Protein AF-A0A0R2PLI0-F1 (afdb_monomer_lite)

Sequence (112 aa):
MKIKLLTLMVSTPFFINATEIICAGQGNQGELIAIELNYFEAKKEVQIDDMLYPIQIDNKFAIAWSNTADGVDFVNILSKINGSLQVIMNDEEGNQNLRASLQCVEAKKALF

Radius of gyration: 19.13 Å; chains: 1; bounding box: 37×24×76 Å

Secondary structure (DSSP, 8-state):
------------------EEEEEEEEETTS-EEEEEEEEETTTTEEEETTEEEEEEEESSSEEEEEEEETTEEEEEEEETTT-EEEEEEEPTT--EEEEEEEEEEEGGGS--

pLDDT: mean 87.64, std 15.96, range [39.91, 98.38]

Foldseek 3Di:
DDDDDDPPPPPDPPPQQWQKKWKWFAFPVRDIDIWIWTHRPVQCWIDTPNDIFHWPDDDPFWTWTWDDDPNWIWIWIATPPFRKIWIWTQDPVRDIDTGIIIHMDRPVPDPD

Structure (mmCIF, N/CA/C/O backbone):
data_AF-A0A0R2PLI0-F1
#
_entry.id   AF-A0A0R2PLI0-F1
#
loop_
_atom_site.group_PDB
_atom_site.id
_atom_site.type_symbol
_atom_site.label_atom_id
_atom_site.label_alt_id
_atom_site.label_comp_id
_atom_site.label_asym_id
_atom_site.label_entity_id
_atom_site.label_seq_id
_atom_site.pdbx_PDB_ins_code
_atom_site.Cartn_x
_atom_site.Cartn_y
_atom_site.Cartn_z
_atom_site.occupancy
_atom_site.B_iso_or_equiv
_atom_site.auth_seq_id
_atom_site.auth_comp_id
_atom_site.auth_asym_id
_atom_site.auth_atom_id
_atom_site.pdbx_PDB_model_num
ATOM 1 N N . MET A 1 1 ? 10.031 -8.496 59.798 1.00 40.56 1 MET A N 1
ATOM 2 C CA . MET A 1 1 ? 9.880 -9.044 58.432 1.00 40.56 1 MET A CA 1
ATOM 3 C C . MET A 1 1 ? 9.171 -7.982 57.591 1.00 40.56 1 MET A C 1
ATOM 5 O O . MET A 1 1 ? 8.051 -7.633 57.933 1.00 40.56 1 MET A O 1
ATOM 9 N N . LYS A 1 2 ? 9.843 -7.346 56.618 1.00 39.91 2 LYS A N 1
ATOM 10 C CA . LYS A 1 2 ? 9.262 -6.244 55.823 1.00 39.91 2 LYS A CA 1
ATOM 11 C C . LYS A 1 2 ? 8.558 -6.827 54.594 1.00 39.91 2 LYS A C 1
ATOM 13 O O . LYS A 1 2 ? 9.224 -7.396 53.736 1.00 39.91 2 LYS A O 1
ATOM 18 N N . ILE A 1 3 ? 7.236 -6.694 54.525 1.00 51.78 3 ILE A N 1
ATOM 19 C CA . ILE A 1 3 ? 6.438 -7.078 53.355 1.00 51.78 3 ILE A CA 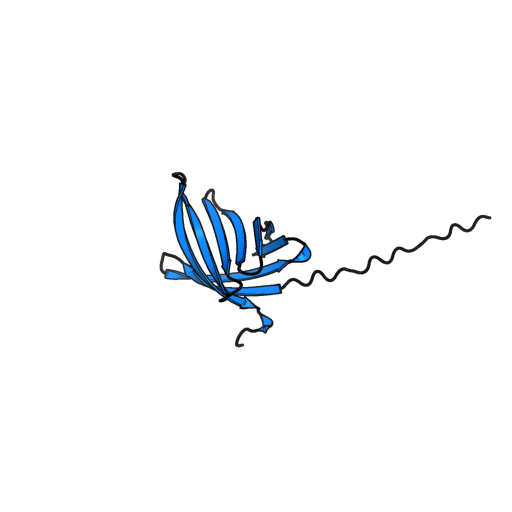1
ATOM 20 C C . ILE A 1 3 ? 6.671 -6.007 52.284 1.00 51.78 3 ILE A C 1
ATOM 22 O O . ILE A 1 3 ? 6.247 -4.863 52.440 1.00 51.78 3 ILE A O 1
ATOM 26 N N . LYS A 1 4 ? 7.412 -6.353 51.226 1.00 46.78 4 LYS A N 1
ATOM 27 C CA . LYS A 1 4 ? 7.509 -5.525 50.021 1.00 46.78 4 LYS A CA 1
ATOM 28 C C . LYS A 1 4 ? 6.207 -5.695 49.241 1.00 46.78 4 LYS A C 1
ATOM 30 O O . LYS A 1 4 ? 5.925 -6.780 48.746 1.00 46.78 4 LYS A O 1
ATOM 35 N N . LEU A 1 5 ? 5.424 -4.623 49.171 1.00 50.75 5 LEU A N 1
ATOM 36 C CA . LEU A 1 5 ? 4.236 -4.529 48.334 1.00 50.75 5 LEU A CA 1
ATOM 37 C C . LEU A 1 5 ? 4.700 -4.513 46.868 1.00 50.75 5 LEU A C 1
ATOM 39 O O . LEU A 1 5 ? 5.322 -3.551 46.421 1.00 50.75 5 LEU A O 1
ATOM 43 N N . LEU A 1 6 ? 4.487 -5.618 46.156 1.00 51.06 6 LEU A N 1
ATOM 44 C CA . LEU A 1 6 ? 4.784 -5.726 44.733 1.00 51.06 6 LEU A CA 1
ATOM 45 C C . LEU A 1 6 ? 3.598 -5.122 43.972 1.00 51.06 6 LEU A C 1
ATOM 47 O O . LEU A 1 6 ? 2.550 -5.750 43.844 1.00 51.06 6 LEU A O 1
ATOM 51 N N . THR A 1 7 ? 3.732 -3.874 43.529 1.00 60.25 7 THR A N 1
ATOM 52 C CA . THR A 1 7 ? 2.724 -3.218 42.692 1.00 60.25 7 THR A CA 1
ATOM 53 C C . THR A 1 7 ? 2.704 -3.904 41.329 1.00 60.25 7 THR A C 1
ATOM 55 O O . THR A 1 7 ? 3.614 -3.723 40.522 1.00 60.25 7 THR A O 1
ATOM 58 N N . LEU A 1 8 ? 1.682 -4.723 41.086 1.00 46.94 8 LEU A N 1
ATOM 59 C CA . LEU A 1 8 ? 1.429 -5.344 39.792 1.00 46.94 8 LEU A CA 1
ATOM 60 C C . LEU A 1 8 ? 0.941 -4.245 38.833 1.00 46.94 8 LEU A C 1
ATOM 62 O O . LEU A 1 8 ? -0.217 -3.833 38.892 1.00 46.94 8 LEU A O 1
ATOM 66 N N . MET A 1 9 ? 1.827 -3.722 37.983 1.00 55.75 9 MET A N 1
ATOM 67 C CA . MET A 1 9 ? 1.401 -2.914 36.839 1.00 55.75 9 MET A CA 1
ATOM 68 C C . MET A 1 9 ? 0.696 -3.849 35.861 1.00 55.75 9 MET A C 1
ATOM 70 O O . MET A 1 9 ? 1.335 -4.576 35.104 1.00 55.75 9 MET A O 1
ATOM 74 N N . VAL A 1 10 ? -0.633 -3.857 35.909 1.00 55.12 10 VAL A N 1
ATOM 75 C CA . VAL A 1 10 ? -1.454 -4.428 34.845 1.00 55.12 10 VAL A CA 1
ATOM 76 C C . VAL A 1 10 ? -1.281 -3.505 33.645 1.00 55.12 10 VAL A C 1
ATOM 78 O O . VAL A 1 10 ? -1.921 -2.461 33.550 1.00 55.12 10 VAL A O 1
ATOM 81 N N . SER A 1 11 ? -0.355 -3.857 32.754 1.00 53.66 11 SER A N 1
ATOM 82 C CA . SER A 1 11 ? -0.325 -3.306 31.407 1.00 53.66 11 SER A CA 1
ATOM 83 C C . SER A 1 11 ? -1.636 -3.711 30.748 1.00 53.66 11 SER A C 1
ATOM 85 O O . SER A 1 11 ? -1.835 -4.885 30.425 1.00 53.66 11 SER A O 1
ATOM 87 N N . THR A 1 12 ? -2.566 -2.773 30.599 1.00 55.66 12 THR A N 1
ATOM 88 C CA . THR A 1 12 ? -3.695 -2.990 29.703 1.00 55.66 12 THR A CA 1
ATOM 89 C C . THR A 1 12 ? -3.108 -3.315 28.331 1.00 55.66 12 THR A C 1
ATOM 91 O O . THR A 1 12 ? -2.248 -2.565 27.855 1.00 55.66 12 THR A O 1
ATOM 94 N N . PRO A 1 13 ? -3.493 -4.431 27.688 1.00 50.81 13 PRO A N 1
ATOM 95 C CA . PRO A 1 13 ? -3.177 -4.595 26.286 1.00 50.81 13 PRO A CA 1
ATOM 96 C C . PRO A 1 13 ? -3.896 -3.443 25.591 1.00 50.81 13 PRO A C 1
ATOM 98 O O . PRO A 1 13 ? -5.125 -3.414 25.521 1.00 50.81 13 PRO A O 1
ATOM 101 N N . PHE A 1 14 ? -3.145 -2.435 25.148 1.00 49.69 14 PHE A N 1
ATOM 102 C CA . PHE A 1 14 ? -3.629 -1.580 24.083 1.00 49.69 14 PHE A CA 1
ATOM 103 C C . PHE A 1 14 ? -3.928 -2.550 22.948 1.00 49.69 14 PHE A C 1
ATOM 105 O O . PHE A 1 14 ? -3.013 -3.089 22.331 1.00 49.69 14 PHE A O 1
ATOM 112 N N . PHE A 1 15 ? -5.207 -2.859 22.747 1.00 47.50 15 PHE A N 1
ATOM 113 C CA . PHE A 1 15 ? -5.665 -3.503 21.535 1.00 47.50 15 PHE A CA 1
ATOM 114 C C . PHE A 1 15 ? -5.355 -2.499 20.434 1.00 47.50 15 PHE A C 1
ATOM 116 O O . PHE A 1 15 ? -6.099 -1.542 20.217 1.00 47.50 15 PHE A O 1
ATOM 123 N N . ILE A 1 16 ? -4.176 -2.634 19.831 1.00 60.59 16 ILE A N 1
ATOM 124 C CA . ILE A 1 16 ? -3.801 -1.866 18.657 1.00 60.59 16 ILE A CA 1
ATOM 125 C C . ILE A 1 16 ? -4.645 -2.466 17.542 1.00 60.59 16 ILE A C 1
ATOM 127 O O . ILE A 1 16 ? -4.220 -3.388 16.855 1.00 60.59 16 ILE A O 1
ATOM 131 N N . ASN A 1 17 ? -5.898 -2.022 17.466 1.00 81.31 17 ASN A N 1
ATOM 132 C CA . ASN A 1 17 ? -6.841 -2.486 16.468 1.00 81.31 17 ASN A CA 1
ATOM 133 C C . ASN A 1 17 ? -6.344 -1.969 15.121 1.00 81.31 17 ASN A C 1
ATOM 135 O O . ASN A 1 17 ? -6.480 -0.782 14.818 1.00 81.31 17 ASN A O 1
ATOM 139 N N . ALA A 1 18 ? -5.713 -2.853 14.353 1.00 91.44 18 ALA A N 1
ATOM 140 C CA . ALA A 1 18 ? -5.442 -2.595 12.954 1.00 91.44 18 ALA A CA 1
ATOM 141 C C . ALA A 1 18 ? -6.769 -2.380 12.227 1.00 91.44 18 ALA A C 1
ATOM 143 O O . ALA A 1 18 ? -7.765 -3.052 12.507 1.00 91.44 18 ALA A O 1
ATOM 144 N N . THR A 1 19 ? -6.781 -1.444 11.286 1.00 95.06 19 THR A N 1
ATOM 145 C CA . THR A 1 19 ? -7.835 -1.410 10.278 1.00 95.06 19 THR A CA 1
ATOM 146 C C . THR A 1 19 ? -7.387 -2.284 9.121 1.00 95.06 19 THR A C 1
ATOM 148 O O . THR A 1 19 ? -6.476 -1.907 8.386 1.00 95.06 19 THR A O 1
ATOM 151 N N . GLU A 1 20 ? -8.018 -3.444 8.990 1.00 95.94 20 GLU A N 1
ATOM 152 C CA . GLU A 1 20 ? -7.838 -4.337 7.851 1.00 95.94 20 GLU A CA 1
ATOM 153 C C . GLU A 1 20 ? -8.491 -3.719 6.610 1.00 95.94 20 GLU A C 1
ATOM 155 O O . GLU A 1 20 ? -9.661 -3.308 6.622 1.00 95.94 20 GLU A O 1
ATOM 160 N N . ILE A 1 21 ? -7.712 -3.608 5.546 1.00 96.81 21 ILE A N 1
ATOM 161 C CA . ILE A 1 21 ? -8.090 -3.001 4.279 1.00 96.81 21 ILE A CA 1
ATOM 162 C C . ILE A 1 21 ? -7.700 -3.986 3.185 1.00 96.81 21 ILE A C 1
ATOM 164 O O . ILE A 1 21 ? -6.559 -4.427 3.103 1.00 96.81 21 ILE A O 1
ATOM 168 N N . ILE A 1 22 ? -8.650 -4.296 2.315 1.00 97.00 22 ILE A N 1
ATOM 169 C CA . ILE A 1 22 ? -8.417 -5.127 1.139 1.00 97.00 22 ILE A CA 1
ATOM 170 C C . ILE A 1 22 ? -8.398 -4.231 -0.090 1.00 97.00 22 ILE A C 1
ATOM 172 O O . ILE A 1 22 ? -9.231 -3.332 -0.226 1.00 97.00 22 ILE A O 1
ATOM 176 N N . CYS A 1 23 ? -7.445 -4.468 -0.981 1.00 97.31 23 CYS A N 1
ATOM 177 C CA . CYS A 1 23 ? -7.265 -3.712 -2.209 1.00 97.31 23 CYS A CA 1
ATOM 178 C C . CYS A 1 23 ? -7.214 -4.657 -3.402 1.00 97.31 23 CYS A C 1
ATOM 180 O O . CYS A 1 23 ? -6.527 -5.675 -3.358 1.00 97.31 23 CYS A O 1
ATOM 182 N N . ALA A 1 24 ? -7.883 -4.291 -4.493 1.00 97.38 24 ALA A N 1
ATOM 183 C CA . ALA A 1 24 ? -7.789 -5.010 -5.758 1.00 97.38 24 ALA A CA 1
ATOM 184 C C . ALA A 1 24 ? -7.801 -4.048 -6.948 1.00 97.38 24 ALA A C 1
ATOM 186 O O . ALA A 1 24 ? -8.430 -2.991 -6.907 1.00 97.38 24 ALA A O 1
ATOM 187 N N . GLY A 1 25 ? -7.113 -4.409 -8.024 1.00 97.06 25 GLY A N 1
ATOM 188 C CA . GLY A 1 25 ? -7.048 -3.604 -9.238 1.00 97.06 25 GLY A CA 1
ATOM 189 C C . GLY A 1 25 ? -6.073 -4.180 -10.248 1.00 97.06 25 GLY A C 1
ATOM 190 O O . GLY A 1 25 ? -5.856 -5.389 -10.280 1.00 97.06 25 GLY A O 1
ATOM 191 N N . GLN A 1 26 ? -5.505 -3.320 -11.087 1.00 96.50 26 GLN A N 1
ATOM 192 C CA . GLN A 1 26 ? -4.613 -3.750 -12.161 1.00 96.50 26 GLN A CA 1
ATOM 193 C C . GLN A 1 26 ? -3.241 -3.099 -12.050 1.00 96.50 26 GLN A C 1
ATOM 195 O O . GLN A 1 26 ? -3.106 -1.922 -11.695 1.00 96.50 26 GLN A O 1
ATOM 200 N N . GLY A 1 27 ? -2.226 -3.888 -12.386 1.00 95.12 27 GLY A N 1
ATOM 201 C CA . GLY A 1 27 ? -0.903 -3.388 -12.703 1.00 95.12 27 GLY A CA 1
ATOM 202 C C . GLY A 1 27 ? -0.861 -2.746 -14.088 1.00 95.12 27 GLY A C 1
ATOM 203 O O . GLY A 1 27 ? -1.785 -2.849 -14.896 1.00 95.12 27 GLY A O 1
ATOM 204 N N . ASN A 1 28 ? 0.242 -2.070 -14.374 1.00 90.62 28 ASN A N 1
ATOM 205 C CA . ASN A 1 28 ? 0.481 -1.404 -15.649 1.00 90.62 28 ASN A CA 1
ATOM 206 C C . ASN A 1 28 ? 0.622 -2.361 -16.849 1.00 90.62 28 ASN A C 1
ATOM 208 O O . ASN A 1 28 ? 0.586 -1.890 -17.984 1.00 90.62 28 ASN A O 1
ATOM 212 N N . GLN A 1 29 ? 0.742 -3.676 -16.628 1.00 91.31 29 GLN A N 1
ATOM 213 C CA . GLN A 1 29 ? 0.720 -4.697 -17.682 1.00 91.31 29 GLN A CA 1
ATOM 214 C C . GLN A 1 29 ? -0.645 -5.401 -17.789 1.00 91.31 29 GLN A C 1
ATOM 216 O O . GLN A 1 29 ? -0.795 -6.348 -18.561 1.00 91.31 29 GLN A O 1
ATOM 221 N N . GLY A 1 30 ? -1.657 -4.927 -17.054 1.00 91.38 30 GLY A N 1
ATOM 222 C CA . GLY A 1 30 ? -3.007 -5.494 -17.040 1.00 91.38 30 GLY A CA 1
ATOM 223 C C . GLY A 1 30 ? -3.156 -6.728 -16.149 1.00 91.38 30 GLY A C 1
ATOM 224 O O . GLY A 1 30 ? -4.223 -7.342 -16.129 1.00 91.38 30 GLY A O 1
ATOM 225 N N . GLU A 1 31 ? -2.118 -7.103 -15.402 1.00 95.62 31 GLU A N 1
ATOM 226 C CA . GLU A 1 31 ? -2.192 -8.169 -14.415 1.00 95.62 31 GLU A CA 1
ATOM 227 C C . GLU A 1 31 ? -3.076 -7.760 -13.231 1.00 95.62 31 GLU A C 1
ATOM 229 O O . GLU A 1 31 ? -3.042 -6.615 -12.772 1.00 95.62 31 GLU A O 1
ATOM 234 N N . LEU A 1 32 ? -3.881 -8.700 -12.731 1.00 96.69 32 LEU A N 1
ATOM 235 C CA . LEU A 1 32 ? -4.685 -8.485 -11.532 1.00 96.69 32 LEU A CA 1
ATOM 236 C C . LEU A 1 32 ? -3.764 -8.453 -10.310 1.00 96.69 32 LEU A C 1
ATOM 238 O O . LEU A 1 32 ? -2.984 -9.378 -10.093 1.00 96.69 32 LEU A O 1
ATOM 242 N N . ILE A 1 33 ? -3.908 -7.416 -9.492 1.00 96.44 33 ILE A N 1
ATOM 243 C CA . ILE A 1 33 ? -3.207 -7.276 -8.218 1.00 96.44 33 ILE A CA 1
ATOM 244 C C . ILE A 1 33 ? -4.256 -7.239 -7.114 1.00 96.44 33 ILE A C 1
ATOM 246 O O . ILE A 1 33 ? -5.212 -6.464 -7.189 1.00 96.44 33 ILE A O 1
ATOM 250 N N . ALA A 1 34 ? -4.061 -8.068 -6.093 1.00 95.81 34 ALA A N 1
ATOM 251 C CA . ALA A 1 34 ? -4.853 -8.079 -4.874 1.00 95.81 34 ALA A CA 1
ATOM 252 C C . ALA A 1 34 ? -3.905 -8.113 -3.677 1.00 95.81 34 ALA A C 1
ATOM 254 O O . ALA A 1 34 ? -2.989 -8.933 -3.653 1.00 95.81 34 ALA A O 1
ATOM 255 N N . ILE A 1 35 ? -4.112 -7.213 -2.720 1.00 95.31 35 ILE A N 1
ATOM 256 C CA . ILE A 1 35 ? -3.309 -7.127 -1.499 1.00 95.31 35 ILE A CA 1
ATOM 257 C C . ILE A 1 35 ? -4.219 -6.898 -0.295 1.00 95.31 35 ILE A C 1
ATOM 259 O O . ILE A 1 35 ? -5.229 -6.194 -0.387 1.00 95.31 35 ILE A O 1
ATOM 263 N N . GLU A 1 36 ? -3.831 -7.470 0.836 1.00 96.31 36 GLU A N 1
ATOM 264 C CA . GLU A 1 36 ? -4.386 -7.153 2.147 1.00 96.31 36 GLU A CA 1
ATOM 265 C C . GLU A 1 36 ? -3.386 -6.267 2.887 1.00 96.31 36 GLU A C 1
ATOM 267 O O . GLU A 1 36 ? -2.179 -6.512 2.861 1.00 96.31 36 GLU A O 1
ATOM 272 N N . LEU A 1 37 ? -3.885 -5.213 3.524 1.00 95.88 37 LEU A N 1
ATOM 273 C CA . LEU A 1 37 ? -3.069 -4.325 4.329 1.00 95.88 37 LEU A CA 1
ATOM 274 C C . LEU A 1 37 ? -3.718 -4.063 5.682 1.00 95.88 37 LEU A C 1
ATOM 276 O O . LEU A 1 37 ? -4.917 -3.815 5.794 1.00 95.88 37 LEU A O 1
ATOM 280 N N . ASN A 1 38 ? -2.892 -4.069 6.719 1.00 96.94 38 ASN A N 1
ATOM 281 C CA . ASN A 1 38 ? -3.296 -3.754 8.079 1.00 96.94 38 ASN A CA 1
ATOM 282 C C . ASN A 1 38 ? -2.742 -2.378 8.452 1.00 96.94 38 ASN A C 1
ATOM 284 O O . ASN A 1 38 ? -1.532 -2.192 8.588 1.00 96.94 38 ASN A O 1
ATOM 288 N N . TYR A 1 39 ? -3.625 -1.390 8.599 1.00 96.38 39 TYR A N 1
ATOM 289 C CA . TYR A 1 39 ? -3.250 -0.026 8.972 1.00 96.38 39 TYR A CA 1
ATOM 290 C C . TYR A 1 39 ? -3.280 0.163 10.492 1.00 96.38 39 TYR A C 1
ATOM 292 O O . TYR A 1 39 ? -4.333 0.063 11.128 1.00 96.38 39 TYR A O 1
ATOM 300 N N . PHE A 1 40 ? -2.129 0.501 11.073 1.00 95.94 40 PHE A N 1
ATOM 301 C CA . PHE A 1 40 ? -1.956 0.763 12.500 1.00 95.94 40 PHE A CA 1
ATOM 302 C C . PHE A 1 40 ? -1.807 2.269 12.759 1.00 95.94 40 PHE A C 1
ATOM 304 O O . PHE A 1 40 ? -0.696 2.789 12.888 1.00 95.94 40 PHE A O 1
ATOM 311 N N . GLU A 1 41 ? -2.926 2.986 12.895 1.00 92.56 41 GLU A N 1
ATOM 312 C CA . GLU A 1 41 ? -2.937 4.453 13.055 1.00 92.56 41 GLU A CA 1
ATOM 313 C C . GLU A 1 41 ? -2.071 4.961 14.218 1.00 92.56 41 GLU A C 1
ATOM 315 O O . GLU A 1 41 ? -1.379 5.974 14.082 1.00 92.56 41 GLU A O 1
ATOM 320 N N . ALA A 1 42 ? -2.095 4.261 15.356 1.00 92.06 42 ALA A N 1
ATOM 321 C CA . ALA A 1 42 ? -1.337 4.641 16.54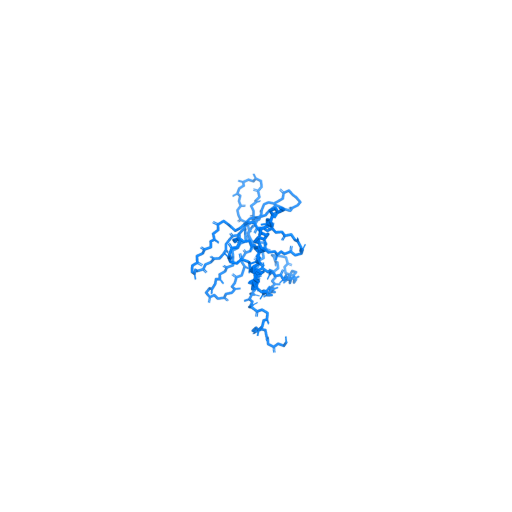7 1.00 92.06 42 ALA A CA 1
ATOM 322 C C . ALA A 1 42 ? 0.177 4.440 16.377 1.00 92.06 42 ALA A C 1
ATOM 324 O O . ALA A 1 42 ? 0.958 5.185 16.963 1.00 92.06 42 ALA A O 1
ATOM 325 N N . LYS A 1 43 ? 0.586 3.445 15.579 1.00 93.25 43 LYS A N 1
ATOM 326 C CA . LYS A 1 43 ? 1.999 3.154 15.305 1.00 93.25 43 LYS A CA 1
ATOM 327 C C . LYS A 1 43 ? 2.544 3.909 14.095 1.00 93.25 43 LYS A C 1
ATOM 329 O O . LYS A 1 43 ? 3.754 3.999 13.952 1.00 93.25 43 LYS A O 1
ATOM 334 N N . LYS A 1 44 ? 1.662 4.461 13.252 1.00 95.31 44 LYS A N 1
ATOM 335 C CA . LYS A 1 44 ? 2.016 5.032 11.944 1.00 95.31 44 LYS A CA 1
ATOM 336 C C . LYS A 1 44 ? 2.722 4.005 11.056 1.00 95.31 44 LYS A C 1
ATOM 338 O O . LYS A 1 44 ? 3.743 4.289 10.441 1.00 95.31 44 LYS A O 1
ATOM 343 N N . GLU A 1 45 ? 2.132 2.816 10.982 1.00 96.56 45 GLU A N 1
ATOM 344 C CA . GLU A 1 45 ? 2.636 1.688 10.197 1.00 96.56 45 GLU A CA 1
ATOM 345 C C . GLU A 1 45 ? 1.521 1.089 9.332 1.00 96.56 45 GLU A C 1
ATOM 347 O O . GLU A 1 45 ? 0.348 1.079 9.723 1.00 96.56 45 GLU A O 1
ATOM 352 N N . VAL A 1 46 ? 1.901 0.569 8.168 1.00 96.94 46 VAL A N 1
ATOM 353 C CA . VAL A 1 46 ? 1.087 -0.344 7.358 1.00 96.94 46 VAL A CA 1
ATOM 354 C C . VAL A 1 46 ? 1.790 -1.694 7.339 1.00 96.94 46 VAL A C 1
ATOM 356 O O . VAL A 1 46 ? 2.997 -1.743 7.127 1.00 96.94 46 VAL A O 1
ATOM 359 N N . GLN A 1 47 ? 1.057 -2.780 7.553 1.00 96.44 47 GLN A N 1
ATOM 360 C CA . GLN A 1 47 ? 1.573 -4.137 7.387 1.00 96.44 47 GLN A CA 1
ATOM 361 C C . GLN A 1 47 ? 1.004 -4.764 6.119 1.00 96.44 47 GLN A C 1
ATOM 363 O O . GLN A 1 47 ? -0.203 -4.682 5.902 1.00 96.44 47 GLN A O 1
ATOM 368 N N . ILE A 1 48 ? 1.861 -5.390 5.316 1.00 94.94 48 ILE A N 1
ATOM 369 C CA . ILE A 1 48 ? 1.511 -6.143 4.101 1.00 94.94 48 ILE A CA 1
ATOM 370 C C . ILE A 1 48 ? 2.379 -7.401 4.107 1.00 94.94 48 ILE A C 1
ATOM 372 O O . ILE A 1 48 ? 3.581 -7.282 4.332 1.00 94.94 48 ILE A O 1
ATOM 376 N N . ASP A 1 49 ? 1.790 -8.583 3.907 1.00 91.31 49 ASP A N 1
ATOM 377 C CA . ASP A 1 49 ? 2.502 -9.875 3.890 1.00 91.31 49 ASP A CA 1
ATOM 378 C C . ASP A 1 49 ? 3.497 -10.043 5.060 1.00 91.31 49 ASP A C 1
ATOM 380 O O . ASP A 1 49 ? 4.676 -10.341 4.878 1.00 91.31 49 ASP A O 1
ATOM 384 N N . ASP A 1 50 ? 3.031 -9.770 6.283 1.00 89.31 50 ASP A N 1
ATOM 385 C CA . ASP A 1 50 ? 3.815 -9.791 7.529 1.00 89.31 50 ASP A CA 1
ATOM 386 C C . ASP A 1 50 ? 4.977 -8.785 7.645 1.00 89.31 50 ASP A C 1
ATOM 388 O O . ASP A 1 50 ? 5.635 -8.712 8.686 1.00 89.31 50 ASP A O 1
ATOM 392 N N . MET A 1 51 ? 5.187 -7.934 6.642 1.00 93.75 51 MET A N 1
ATOM 393 C CA . MET A 1 51 ? 6.182 -6.864 6.671 1.00 93.75 51 MET A CA 1
ATOM 394 C C . MET A 1 51 ? 5.564 -5.538 7.105 1.00 93.75 51 MET A C 1
ATOM 396 O O . MET A 1 51 ? 4.498 -5.155 6.632 1.00 93.75 51 MET A O 1
ATOM 400 N N . LEU A 1 52 ? 6.255 -4.818 7.992 1.00 95.62 52 LEU A N 1
ATOM 401 C CA . LEU A 1 52 ? 5.845 -3.501 8.481 1.00 95.62 52 LEU A CA 1
ATOM 402 C C . LEU A 1 52 ? 6.547 -2.386 7.706 1.00 95.62 52 LEU A C 1
ATOM 404 O O . LEU A 1 52 ? 7.774 -2.350 7.617 1.00 95.62 52 LEU A O 1
ATOM 408 N N . TYR A 1 53 ? 5.755 -1.436 7.224 1.00 96.81 53 TYR A N 1
ATOM 409 C CA . TYR A 1 53 ? 6.208 -0.255 6.507 1.00 96.81 53 TYR A CA 1
ATOM 410 C C . TYR A 1 53 ? 5.879 1.007 7.307 1.00 96.81 53 TYR A C 1
ATOM 412 O O . TYR A 1 53 ? 4.705 1.250 7.615 1.00 96.81 53 TYR A O 1
ATOM 420 N N . PRO A 1 54 ? 6.881 1.838 7.641 1.00 97.44 54 PRO A N 1
ATOM 421 C CA . PRO A 1 54 ? 6.638 3.106 8.309 1.00 97.44 54 PRO A CA 1
ATOM 422 C C . PRO A 1 54 ? 5.932 4.073 7.354 1.00 97.44 54 PRO A C 1
ATOM 424 O O . PRO A 1 54 ? 6.317 4.228 6.194 1.00 97.44 54 PRO A O 1
ATOM 427 N N . ILE A 1 55 ? 4.910 4.755 7.858 1.00 97.75 55 ILE A N 1
ATOM 428 C CA . ILE A 1 55 ? 4.146 5.749 7.107 1.00 97.75 55 ILE A CA 1
ATOM 429 C C . ILE A 1 55 ? 4.890 7.088 7.135 1.00 97.75 55 ILE A C 1
ATOM 431 O O . ILE A 1 55 ? 5.197 7.603 8.211 1.00 97.75 55 ILE A O 1
ATOM 435 N N . GLN A 1 56 ? 5.133 7.691 5.967 1.00 97.12 56 GLN A N 1
ATOM 436 C CA . GLN A 1 56 ? 5.708 9.042 5.881 1.00 97.12 56 GLN A CA 1
ATOM 437 C C . GLN A 1 56 ? 4.636 10.139 5.889 1.00 97.12 56 GLN A C 1
ATOM 439 O O . GLN A 1 56 ? 4.885 11.232 6.396 1.00 97.12 56 GLN A O 1
ATOM 444 N N . ILE A 1 57 ? 3.441 9.871 5.352 1.00 96.81 57 ILE A N 1
ATOM 445 C CA . ILE A 1 57 ? 2.318 10.820 5.358 1.00 96.81 57 ILE A CA 1
ATOM 446 C C . ILE A 1 57 ? 1.092 10.140 5.944 1.00 96.81 57 ILE A C 1
ATOM 448 O O . ILE A 1 57 ? 0.641 9.130 5.421 1.00 96.81 57 ILE A O 1
ATOM 452 N N . ASP A 1 58 ? 0.508 10.735 6.980 1.00 96.94 58 ASP A N 1
ATOM 453 C CA . ASP A 1 58 ? -0.787 10.328 7.518 1.00 96.94 58 ASP A CA 1
ATOM 454 C C . ASP A 1 58 ? -1.606 11.572 7.857 1.00 96.94 58 ASP A C 1
ATOM 456 O O . ASP A 1 58 ? -1.341 12.269 8.838 1.00 96.94 58 ASP A O 1
ATOM 460 N N . ASN A 1 59 ? -2.582 11.893 7.014 1.00 96.12 59 ASN A N 1
ATOM 461 C CA . ASN A 1 59 ? -3.478 13.020 7.241 1.00 96.12 59 ASN A CA 1
ATOM 462 C C . ASN A 1 59 ? -4.932 12.633 6.936 1.00 96.12 59 ASN A C 1
ATOM 464 O O . ASN A 1 59 ? -5.257 11.473 6.681 1.00 96.12 59 ASN A O 1
ATOM 468 N N . LYS A 1 60 ? -5.845 13.609 6.990 1.00 96.38 60 LYS A N 1
ATOM 469 C CA . LYS A 1 60 ? -7.277 13.371 6.743 1.00 96.38 60 LYS A CA 1
ATOM 470 C C . LYS A 1 60 ? -7.614 12.933 5.311 1.00 96.38 60 LYS A C 1
ATOM 472 O O . LYS A 1 60 ? -8.728 12.485 5.075 1.00 96.38 60 LYS A O 1
ATOM 477 N N . PHE A 1 61 ? -6.696 13.097 4.363 1.00 96.94 61 PHE A N 1
ATOM 478 C CA . PHE A 1 61 ? -6.922 12.841 2.942 1.00 96.94 61 PHE A CA 1
ATOM 479 C C . PHE A 1 61 ? -6.206 11.592 2.442 1.00 96.94 61 PHE A C 1
ATOM 481 O O . PHE A 1 61 ? -6.744 10.906 1.577 1.00 96.94 61 PHE A O 1
ATOM 488 N N . ALA A 1 62 ? -5.012 11.297 2.957 1.00 97.56 62 ALA A N 1
ATOM 489 C CA . ALA A 1 62 ? -4.185 10.218 2.438 1.00 97.56 62 ALA A CA 1
ATOM 490 C C . ALA A 1 62 ? -3.257 9.603 3.491 1.00 97.56 62 ALA A C 1
ATOM 492 O O . ALA A 1 62 ? -2.906 10.240 4.491 1.00 97.56 62 ALA A O 1
ATOM 493 N N . ILE A 1 63 ? -2.85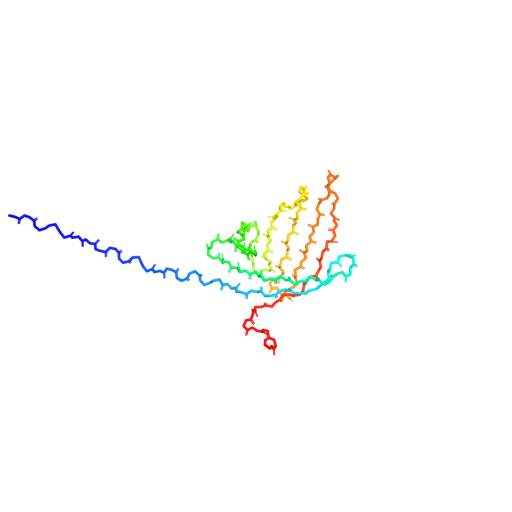3 8.367 3.202 1.00 97.94 63 ILE A N 1
ATOM 494 C CA . ILE A 1 63 ? -1.722 7.664 3.803 1.00 97.94 63 ILE A CA 1
ATOM 495 C C . ILE A 1 63 ? -0.689 7.450 2.698 1.00 97.94 63 ILE A C 1
ATOM 497 O O . ILE A 1 63 ? -1.067 7.039 1.601 1.00 97.94 63 ILE A O 1
ATOM 501 N N . ALA A 1 64 ? 0.589 7.705 2.971 1.00 98.12 64 ALA A N 1
ATOM 502 C CA . ALA A 1 64 ? 1.661 7.343 2.055 1.00 98.12 64 ALA A CA 1
ATOM 503 C C . ALA A 1 64 ? 2.820 6.655 2.770 1.00 98.12 64 ALA A C 1
ATOM 505 O O . ALA A 1 64 ? 3.264 7.118 3.827 1.00 98.12 64 ALA A O 1
ATOM 506 N N . TRP A 1 65 ? 3.294 5.565 2.171 1.00 97.81 65 TRP A N 1
ATOM 507 C CA . TRP A 1 65 ? 4.486 4.845 2.598 1.00 97.81 65 TRP A CA 1
ATOM 508 C C . TRP A 1 65 ? 5.373 4.510 1.392 1.00 97.81 65 TRP A C 1
ATOM 510 O O . TRP A 1 65 ? 4.868 4.287 0.288 1.00 97.81 65 TRP A O 1
ATOM 520 N N . SER A 1 66 ? 6.679 4.418 1.607 1.00 96.12 66 SER A N 1
ATOM 521 C CA . SER A 1 66 ? 7.638 3.942 0.612 1.00 96.12 66 SER A CA 1
ATOM 522 C C . SER A 1 66 ? 8.223 2.590 1.000 1.00 96.12 66 SER A C 1
ATOM 524 O O . SER A 1 66 ? 8.381 2.287 2.185 1.00 96.12 66 SER A O 1
ATOM 526 N N . ASN A 1 67 ? 8.578 1.791 -0.001 1.00 94.25 67 ASN A N 1
ATOM 527 C CA . ASN A 1 67 ? 9.312 0.544 0.179 1.00 94.25 67 ASN A CA 1
ATOM 528 C C . ASN A 1 67 ? 10.236 0.278 -1.009 1.00 94.25 67 ASN A C 1
ATOM 530 O O . ASN A 1 67 ? 9.986 0.763 -2.108 1.00 94.25 67 ASN A O 1
ATOM 534 N N . THR A 1 68 ? 11.253 -0.549 -0.788 1.00 92.56 68 THR A N 1
ATOM 535 C CA . THR A 1 68 ? 12.134 -1.049 -1.846 1.00 92.56 68 THR A CA 1
ATOM 536 C C . THR A 1 68 ? 11.885 -2.543 -2.016 1.00 92.56 68 THR A C 1
ATOM 538 O O . THR A 1 68 ? 11.830 -3.274 -1.025 1.00 92.56 68 THR A O 1
ATOM 541 N N . ALA A 1 69 ? 11.727 -3.003 -3.252 1.00 87.56 69 ALA A N 1
ATOM 542 C CA . ALA A 1 69 ? 11.653 -4.423 -3.587 1.00 87.56 69 ALA A CA 1
ATOM 543 C C . ALA A 1 69 ? 12.483 -4.679 -4.845 1.00 87.56 69 ALA A C 1
ATOM 545 O O . ALA A 1 69 ? 12.395 -3.917 -5.801 1.00 87.56 69 ALA A O 1
ATOM 546 N N . ASP A 1 70 ? 13.329 -5.710 -4.816 1.00 87.06 70 ASP A N 1
ATOM 547 C CA . ASP A 1 70 ? 14.224 -6.074 -5.925 1.00 87.06 70 ASP A CA 1
ATOM 548 C C . ASP A 1 70 ? 15.076 -4.906 -6.464 1.00 87.06 70 ASP A C 1
ATOM 550 O O . ASP A 1 70 ? 15.349 -4.806 -7.656 1.00 87.06 70 ASP A O 1
ATOM 554 N N . GLY A 1 71 ? 15.502 -4.004 -5.570 1.00 85.44 71 GLY A N 1
ATOM 555 C CA . GLY A 1 71 ? 16.301 -2.823 -5.920 1.00 85.44 71 GLY A CA 1
ATOM 556 C C . GLY A 1 71 ? 15.504 -1.662 -6.523 1.00 85.44 71 GLY A C 1
ATOM 557 O O . GLY A 1 71 ? 16.101 -0.663 -6.906 1.00 85.44 71 GLY A O 1
ATOM 558 N N . VAL A 1 72 ? 14.176 -1.772 -6.584 1.00 88.19 72 VAL A N 1
ATOM 559 C CA . VAL A 1 72 ? 13.277 -0.748 -7.119 1.00 88.19 72 VAL A CA 1
ATOM 560 C C . VAL A 1 72 ? 12.537 -0.052 -5.982 1.00 88.19 72 VAL A C 1
ATOM 562 O O . VAL A 1 72 ? 11.974 -0.714 -5.106 1.00 88.19 72 VAL A O 1
ATOM 565 N N . ASP A 1 73 ? 12.509 1.280 -6.017 1.00 92.69 73 ASP A N 1
ATOM 566 C CA . ASP A 1 73 ? 11.809 2.096 -5.031 1.00 92.69 73 ASP A CA 1
ATOM 567 C C . ASP A 1 73 ? 10.362 2.366 -5.443 1.00 92.69 73 ASP A C 1
ATOM 569 O O . ASP A 1 73 ? 10.063 2.813 -6.555 1.00 92.69 73 ASP A O 1
ATOM 573 N N . PHE A 1 74 ? 9.461 2.155 -4.490 1.00 95.06 74 PHE A N 1
ATOM 574 C CA . PHE A 1 74 ? 8.035 2.376 -4.640 1.00 95.06 74 PHE A CA 1
ATOM 575 C C . PHE A 1 74 ? 7.543 3.433 -3.660 1.00 95.06 74 PHE A C 1
ATOM 577 O O . PHE A 1 74 ? 7.958 3.488 -2.500 1.00 95.06 74 PHE A O 1
ATOM 584 N N . VAL A 1 75 ? 6.607 4.251 -4.130 1.00 96.69 75 VAL A N 1
ATOM 585 C CA . VAL A 1 75 ? 5.805 5.169 -3.326 1.00 96.69 75 VAL A CA 1
ATOM 586 C C . VAL A 1 75 ? 4.352 4.745 -3.453 1.00 96.69 75 VAL A C 1
ATOM 588 O O . VAL A 1 75 ? 3.788 4.706 -4.546 1.00 96.69 75 VAL A O 1
ATOM 591 N N . ASN A 1 76 ? 3.736 4.448 -2.320 1.00 97.69 76 ASN A N 1
ATOM 592 C CA . ASN A 1 76 ? 2.365 3.982 -2.229 1.00 97.69 76 ASN A CA 1
ATOM 593 C C . ASN A 1 76 ? 1.515 5.093 -1.625 1.00 97.69 76 ASN A C 1
ATOM 595 O O . ASN A 1 76 ? 1.860 5.624 -0.571 1.00 97.69 76 ASN A O 1
ATOM 599 N N . ILE A 1 77 ? 0.414 5.455 -2.280 1.00 98.19 77 ILE A N 1
ATOM 600 C CA . ILE A 1 77 ? -0.469 6.538 -1.839 1.00 98.19 77 ILE A CA 1
ATOM 601 C C . ILE A 1 77 ? -1.899 6.013 -1.778 1.00 98.19 77 ILE A C 1
ATOM 603 O O . ILE A 1 77 ? -2.547 5.840 -2.810 1.00 98.19 77 ILE A O 1
ATOM 607 N N . LEU A 1 78 ? -2.398 5.792 -0.562 1.00 98.38 78 LEU A N 1
ATOM 608 C CA . LEU A 1 78 ? -3.781 5.416 -0.293 1.00 98.38 78 LEU A CA 1
ATOM 609 C C . LEU A 1 78 ? -4.613 6.662 0.022 1.00 98.38 78 LEU A C 1
ATOM 611 O O . LEU A 1 78 ? -4.411 7.330 1.036 1.00 98.38 78 LEU A O 1
ATOM 615 N N . SER A 1 79 ? -5.595 6.953 -0.823 1.00 98.19 79 SER A N 1
ATOM 616 C CA . SER A 1 79 ? -6.581 8.008 -0.596 1.00 98.19 79 SER A CA 1
ATOM 617 C C . SER A 1 79 ? -7.638 7.559 0.414 1.00 98.19 79 SER A C 1
ATOM 619 O O . SER A 1 79 ? -8.387 6.613 0.172 1.00 98.19 79 SER A O 1
ATOM 621 N N . LYS A 1 80 ? -7.775 8.298 1.520 1.00 96.50 80 LYS A N 1
ATOM 622 C CA . LYS A 1 80 ? -8.863 8.116 2.498 1.00 96.50 80 LYS A CA 1
ATOM 623 C C . LYS A 1 80 ? -10.212 8.639 1.987 1.00 96.50 80 LYS A C 1
ATOM 625 O O . LYS A 1 80 ? -11.234 8.397 2.619 1.00 96.50 80 LYS A O 1
ATOM 630 N N . ILE A 1 81 ? -10.224 9.377 0.871 1.00 96.44 81 ILE A N 1
ATOM 631 C CA . ILE A 1 81 ? -11.434 10.011 0.320 1.00 96.44 81 ILE A CA 1
ATOM 632 C C . ILE A 1 81 ? -12.262 9.003 -0.475 1.00 96.44 81 ILE A C 1
ATOM 634 O O . ILE A 1 81 ? -13.478 8.936 -0.327 1.00 96.44 81 ILE A O 1
ATOM 638 N N . ASN A 1 82 ? -11.600 8.248 -1.346 1.00 96.19 82 ASN A N 1
ATOM 639 C CA . ASN A 1 82 ? -12.251 7.355 -2.304 1.00 96.19 82 ASN A CA 1
ATOM 640 C C . ASN A 1 82 ? -11.697 5.927 -2.262 1.00 96.19 82 ASN A C 1
ATOM 642 O O . ASN A 1 82 ? -12.165 5.096 -3.027 1.00 96.19 82 ASN A O 1
ATOM 646 N N . GLY A 1 83 ? -10.710 5.637 -1.409 1.00 97.12 83 GLY A N 1
ATOM 647 C CA . GLY A 1 83 ? -10.104 4.314 -1.301 1.00 97.12 83 GLY A CA 1
ATOM 648 C C . GLY A 1 83 ? -9.158 3.954 -2.446 1.00 97.12 83 GLY A C 1
ATOM 649 O O . GLY A 1 83 ? -8.741 2.808 -2.521 1.00 97.12 83 GLY A O 1
ATOM 650 N N . SER A 1 84 ? -8.793 4.873 -3.345 1.00 98.19 84 SER A N 1
ATOM 651 C CA . SER A 1 84 ? -7.825 4.541 -4.395 1.00 98.19 84 SER A CA 1
ATOM 652 C C . SER A 1 84 ? -6.415 4.421 -3.813 1.00 98.19 84 SER A C 1
ATOM 654 O O . SER A 1 84 ? -5.953 5.359 -3.157 1.00 98.19 84 SER A O 1
ATOM 656 N N . LEU A 1 85 ? -5.715 3.332 -4.118 1.00 98.31 85 LEU A N 1
ATOM 657 C CA . LEU A 1 85 ? -4.289 3.161 -3.862 1.00 98.31 85 LEU A CA 1
ATOM 658 C C . LEU A 1 85 ? -3.521 3.246 -5.181 1.00 98.31 85 LEU A C 1
ATOM 660 O O . LEU A 1 85 ? -3.759 2.471 -6.105 1.00 98.31 85 LEU A O 1
ATOM 664 N N . GLN A 1 86 ? -2.607 4.206 -5.263 1.00 98.00 86 GLN A N 1
ATOM 665 C CA . GLN A 1 86 ? -1.678 4.350 -6.381 1.00 98.00 86 GLN A CA 1
ATOM 666 C C . GLN A 1 86 ? -0.304 3.845 -5.945 1.00 98.00 86 GLN A C 1
ATOM 668 O O . GLN A 1 86 ? 0.198 4.269 -4.903 1.00 98.00 86 GLN A O 1
ATOM 673 N N . VAL A 1 87 ? 0.295 2.967 -6.746 1.00 97.19 87 VAL A N 1
ATOM 674 C CA . VAL A 1 87 ? 1.670 2.491 -6.552 1.00 97.19 87 VAL A CA 1
ATOM 675 C C . VAL A 1 87 ? 2.524 3.103 -7.647 1.00 97.19 87 VAL A C 1
ATOM 677 O O . VAL A 1 87 ? 2.299 2.852 -8.832 1.00 97.19 87 VAL A O 1
ATOM 680 N N . ILE A 1 88 ? 3.484 3.929 -7.255 1.00 96.38 88 ILE A N 1
ATOM 681 C CA . ILE A 1 88 ? 4.374 4.660 -8.153 1.00 96.38 88 ILE A CA 1
ATOM 682 C C . ILE A 1 88 ? 5.770 4.077 -7.998 1.00 96.38 88 ILE A C 1
ATOM 684 O O . ILE A 1 88 ? 6.266 3.947 -6.887 1.00 96.38 88 ILE A O 1
ATOM 688 N N . MET A 1 89 ? 6.390 3.731 -9.114 1.00 94.44 89 MET A N 1
ATOM 689 C CA . MET A 1 89 ? 7.769 3.277 -9.190 1.00 94.44 89 MET A CA 1
ATOM 690 C C . MET A 1 89 ? 8.668 4.461 -9.542 1.00 94.44 89 MET A C 1
ATOM 692 O O . MET A 1 89 ? 8.343 5.199 -10.474 1.00 94.44 89 MET A O 1
ATOM 696 N N . ASN A 1 90 ? 9.786 4.618 -8.837 1.00 88.12 90 ASN A N 1
ATOM 697 C CA . ASN A 1 90 ? 10.863 5.515 -9.248 1.00 88.12 90 ASN A CA 1
ATOM 698 C C . ASN A 1 90 ? 11.954 4.673 -9.919 1.00 88.12 90 ASN A C 1
ATOM 700 O O . ASN A 1 90 ? 12.436 3.714 -9.317 1.00 88.12 90 ASN A O 1
ATOM 704 N N . ASP A 1 91 ? 12.313 4.993 -11.161 1.00 80.31 91 ASP A N 1
ATOM 705 C CA . ASP A 1 91 ? 13.464 4.358 -11.810 1.00 80.31 91 ASP A C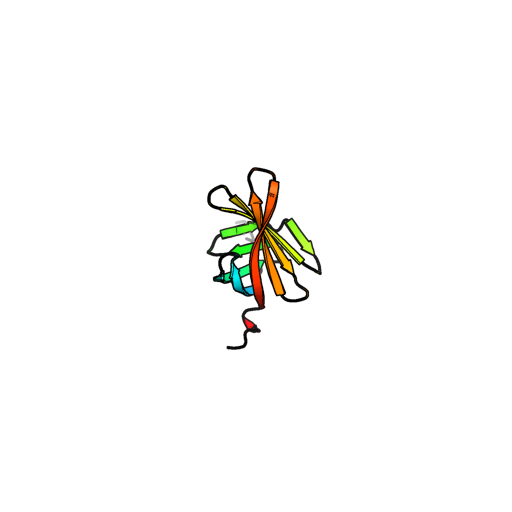A 1
ATOM 706 C C . ASP A 1 91 ? 14.796 4.977 -11.345 1.00 80.31 91 ASP A C 1
ATOM 708 O O . ASP A 1 91 ? 14.824 5.968 -10.610 1.00 80.31 91 ASP A O 1
ATOM 712 N N . GLU A 1 92 ? 15.916 4.381 -11.764 1.00 76.44 92 GLU A N 1
ATOM 713 C CA . GLU A 1 92 ? 17.268 4.831 -11.394 1.00 76.44 92 GLU A CA 1
ATOM 714 C C . GLU A 1 92 ? 17.592 6.258 -11.880 1.00 76.44 92 GLU A C 1
ATOM 716 O O . GLU A 1 92 ? 18.484 6.913 -11.340 1.00 76.44 92 GLU A O 1
ATOM 721 N N . GLU A 1 93 ? 16.858 6.760 -12.875 1.00 80.75 93 GLU A N 1
ATOM 722 C CA . GLU A 1 93 ? 16.993 8.114 -13.419 1.00 80.75 93 GLU A CA 1
ATOM 723 C C . GLU A 1 93 ? 16.108 9.132 -12.672 1.00 80.75 93 GLU A C 1
ATOM 725 O O . GLU A 1 93 ? 16.188 10.337 -12.922 1.00 80.75 93 GLU A O 1
ATOM 730 N N . GLY A 1 94 ? 15.287 8.665 -11.725 1.00 78.12 94 GLY A N 1
ATOM 731 C CA . GLY A 1 94 ? 14.354 9.476 -10.949 1.00 78.12 94 GLY A CA 1
ATOM 732 C C . GLY A 1 94 ? 13.027 9.754 -11.659 1.00 78.12 94 GLY A C 1
ATOM 733 O O . GLY A 1 94 ? 12.253 10.589 -11.180 1.00 78.12 94 GLY A O 1
ATOM 734 N N . ASN A 1 95 ? 12.731 9.082 -12.777 1.00 84.81 95 ASN A N 1
ATOM 735 C CA . ASN A 1 95 ? 11.425 9.187 -13.418 1.00 84.81 95 ASN A CA 1
ATOM 736 C C . ASN A 1 95 ? 10.384 8.388 -12.632 1.00 84.81 95 ASN A C 1
ATOM 738 O O . ASN A 1 95 ? 10.636 7.287 -12.139 1.00 84.81 95 ASN A O 1
ATOM 742 N N . GLN A 1 96 ? 9.173 8.938 -12.567 1.00 90.50 96 GLN A N 1
ATOM 743 C CA . GLN A 1 96 ? 8.053 8.324 -11.865 1.00 90.50 96 GLN A CA 1
ATOM 744 C C . GLN A 1 96 ? 7.109 7.644 -12.848 1.00 90.50 96 GLN A C 1
ATOM 746 O O . GLN A 1 96 ? 6.587 8.283 -13.761 1.00 90.50 96 GLN A O 1
ATOM 751 N N . ASN A 1 97 ? 6.836 6.363 -12.622 1.00 92.50 97 ASN A N 1
ATOM 752 C CA . ASN A 1 97 ? 5.935 5.567 -13.444 1.00 92.50 97 ASN A CA 1
ATOM 753 C C . ASN A 1 97 ? 4.828 4.956 -12.585 1.00 92.50 97 ASN A C 1
ATOM 755 O O . ASN A 1 97 ? 5.092 4.368 -11.537 1.00 92.50 97 ASN A O 1
ATOM 759 N N . LEU A 1 98 ? 3.576 5.052 -13.038 1.00 94.06 98 LEU A N 1
ATOM 760 C CA . LEU A 1 98 ? 2.475 4.361 -12.372 1.00 94.06 98 LEU A CA 1
ATOM 761 C C . LEU A 1 98 ? 2.632 2.847 -12.575 1.00 94.06 98 LEU A C 1
ATOM 763 O O . LEU A 1 98 ? 2.592 2.356 -13.704 1.00 94.06 98 LEU A O 1
ATOM 767 N N . ARG A 1 99 ? 2.806 2.109 -11.478 1.00 94.69 99 ARG A N 1
ATOM 768 C CA . ARG A 1 99 ? 2.971 0.652 -11.478 1.00 94.69 99 ARG A CA 1
ATOM 769 C C . ARG A 1 99 ? 1.640 -0.071 -11.349 1.00 94.69 99 ARG A C 1
ATOM 771 O O . ARG A 1 99 ? 1.462 -1.099 -12.000 1.00 94.69 99 ARG A O 1
ATOM 778 N N . ALA A 1 100 ? 0.745 0.439 -10.507 1.00 96.81 100 ALA A N 1
ATOM 779 C CA . ALA A 1 100 ? -0.567 -0.146 -10.265 1.00 96.81 100 ALA A CA 1
ATOM 780 C C . ALA A 1 100 ? -1.563 0.895 -9.753 1.00 96.81 100 ALA A C 1
ATOM 782 O O . ALA A 1 100 ? -1.190 1.836 -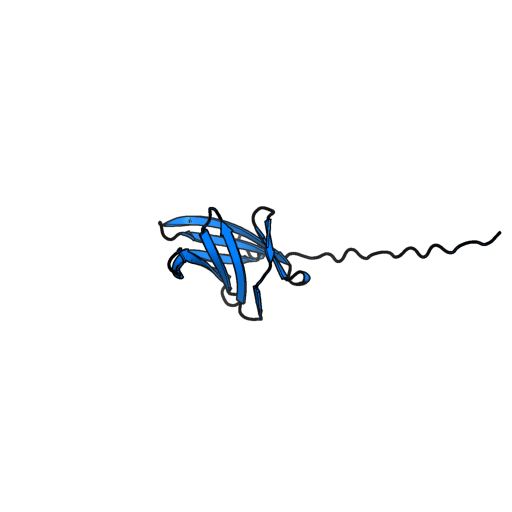9.048 1.00 96.81 100 ALA A O 1
ATOM 783 N N . SER A 1 101 ? -2.837 0.673 -10.067 1.00 97.50 101 SER A N 1
ATOM 784 C CA . SER A 1 101 ? -3.953 1.406 -9.480 1.00 97.50 101 SER A CA 1
ATOM 785 C C . SER A 1 101 ? -4.962 0.417 -8.913 1.00 97.50 101 SER A C 1
ATOM 787 O O . SER A 1 101 ? -5.518 -0.410 -9.641 1.00 97.50 101 SER A O 1
ATOM 789 N N . LEU A 1 102 ? -5.163 0.485 -7.599 1.00 98.12 102 LEU A N 1
ATOM 790 C CA . LEU A 1 102 ? -6.031 -0.413 -6.849 1.00 98.12 102 LEU A CA 1
ATOM 791 C C . LEU A 1 102 ? -7.180 0.368 -6.216 1.00 98.12 102 LEU A C 1
ATOM 793 O O . LEU A 1 102 ? -7.044 1.541 -5.861 1.00 98.12 102 LEU A O 1
ATOM 797 N N . GLN A 1 103 ? -8.304 -0.311 -6.032 1.00 97.94 103 GLN A N 1
ATOM 798 C CA . GLN A 1 103 ? -9.416 0.158 -5.228 1.00 97.94 103 GLN A CA 1
ATOM 799 C C . GLN A 1 103 ? -9.418 -0.597 -3.905 1.00 97.94 103 GLN A C 1
ATOM 801 O O . GLN A 1 103 ? -9.454 -1.826 -3.885 1.00 97.94 103 GLN A O 1
ATOM 806 N N . CYS A 1 104 ? -9.402 0.153 -2.813 1.00 97.75 104 CYS A N 1
ATOM 807 C CA . CYS A 1 104 ? -9.337 -0.363 -1.461 1.00 97.75 104 CYS A CA 1
ATOM 808 C C . CYS A 1 104 ? -10.622 -0.081 -0.688 1.00 97.75 104 CYS A C 1
ATOM 810 O O . CYS A 1 104 ? -11.256 0.966 -0.858 1.00 97.75 104 CYS A O 1
ATOM 812 N N . VAL A 1 105 ? -10.975 -1.007 0.198 1.00 96.88 105 VAL A N 1
ATOM 813 C CA . VAL A 1 105 ? -12.073 -0.879 1.160 1.00 96.88 105 VAL A CA 1
ATOM 814 C C . VAL A 1 105 ? -11.648 -1.470 2.500 1.00 96.88 105 VAL A C 1
ATOM 816 O O . VAL A 1 105 ? -10.847 -2.397 2.544 1.00 96.88 105 VAL A O 1
ATOM 819 N N . GLU A 1 106 ? -12.191 -0.957 3.606 1.00 95.88 106 GLU A N 1
ATOM 820 C CA . GLU A 1 106 ? -12.085 -1.666 4.890 1.00 95.88 106 GLU A CA 1
ATOM 821 C C . GLU A 1 106 ? -12.724 -3.051 4.731 1.00 95.88 106 GLU A C 1
ATOM 823 O O . GLU A 1 106 ? -13.851 -3.133 4.238 1.00 95.88 106 GLU A O 1
ATOM 828 N N . ALA A 1 107 ? -12.049 -4.117 5.166 1.00 94.38 107 ALA A N 1
ATOM 829 C CA . ALA A 1 107 ? -12.495 -5.497 4.943 1.00 94.38 107 ALA A CA 1
ATOM 830 C C . ALA A 1 107 ? -13.934 -5.731 5.440 1.00 94.38 107 ALA A C 1
ATOM 832 O O . ALA A 1 107 ? -14.778 -6.257 4.723 1.00 94.38 107 ALA A O 1
ATOM 833 N N . LYS A 1 108 ? -14.283 -5.186 6.613 1.00 93.38 108 LYS A N 1
ATOM 834 C CA . LYS A 1 108 ? -15.648 -5.237 7.182 1.00 93.38 108 LYS A CA 1
ATOM 835 C C . LYS A 1 108 ? -16.739 -4.533 6.353 1.00 93.38 108 LYS A C 1
ATOM 837 O O . LYS A 1 108 ? -17.912 -4.625 6.703 1.00 93.38 108 LYS A O 1
ATOM 842 N N . LYS A 1 109 ? -16.366 -3.744 5.339 1.00 92.44 109 LYS A N 1
ATOM 843 C CA . LYS A 1 109 ? -17.272 -3.047 4.405 1.00 92.44 109 LYS A CA 1
ATOM 844 C C . LYS A 1 109 ? -17.313 -3.723 3.028 1.00 92.44 109 LYS A C 1
ATOM 846 O O . LYS A 1 109 ? -17.995 -3.211 2.140 1.00 92.44 109 LYS A O 1
ATOM 851 N N . ALA A 1 110 ? -16.568 -4.811 2.828 1.00 88.31 110 ALA A N 1
ATOM 852 C CA . ALA A 1 110 ? -16.608 -5.584 1.597 1.00 88.31 110 ALA A CA 1
ATOM 853 C C . ALA A 1 110 ? -18.010 -6.172 1.369 1.00 88.31 110 ALA A C 1
ATOM 855 O O . ALA A 1 110 ? -18.777 -6.385 2.307 1.00 88.31 110 ALA A O 1
ATOM 856 N N . LEU A 1 111 ? -18.363 -6.381 0.099 1.00 77.38 111 LEU A N 1
ATOM 857 C CA . LEU A 1 111 ? -19.718 -6.776 -0.298 1.00 77.38 111 LEU A CA 1
ATOM 858 C C . LEU A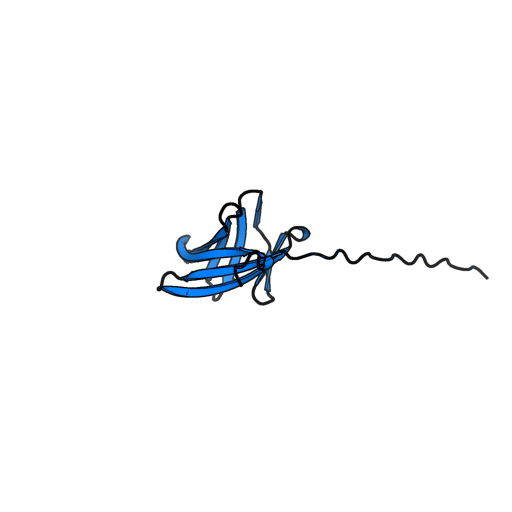 1 111 ? -20.051 -8.251 -0.010 1.00 77.38 111 LEU A C 1
ATOM 860 O O . LEU A 1 111 ? -21.222 -8.610 -0.126 1.00 77.38 111 LEU A O 1
ATOM 864 N N . PHE A 1 112 ? -19.065 -9.076 0.362 1.00 67.75 112 PHE A N 1
ATOM 865 C CA . PHE A 1 112 ? -19.210 -10.508 0.644 1.00 67.75 112 PHE A CA 1
ATOM 866 C C . PHE A 1 112 ? -18.227 -10.949 1.725 1.00 67.75 112 PHE A C 1
ATOM 868 O O . PHE A 1 112 ? -17.044 -10.557 1.606 1.00 67.75 112 PHE A O 1
#

Organism: NCBI:txid1655571